Protein AF-A0A8E2JSF1-F1 (afdb_monomer)

Secondary structure (DSSP, 8-state):
---------------GGGGGG-------PPPPPPPP-PPPP--PPPTTS--SSTTPPPP----TT--TTTT---SSHHHHHHHHHHHHHHHHHHHHHHHHHHHTTTT-TTTT---BTTB-

Solvent-accessible surface area (backbone atoms only — not comparable to full-atom values): 8461 Å² total; per-residue (Å²): 141,83,86,82,83,84,81,84,87,75,87,72,88,72,61,80,84,57,62,85,66,68,78,78,76,75,75,81,74,75,79,76,77,79,78,80,87,68,78,78,77,87,61,76,58,58,93,87,54,78,68,92,54,88,87,58,75,78,65,75,80,83,72,84,85,59,63,61,75,84,64,60,86,58,93,48,71,66,59,45,51,50,52,51,53,55,53,50,50,53,51,50,54,53,49,51,50,51,50,35,58,75,69,52,22,91,81,53,72,58,85,83,60,73,74,62,95,87,48,129

Foldseek 3Di:
DDDDDDDDPDPDPDDPVCVVVPDDDDPDPDPDPDPPDDPDPPDDAPPPQDPPDPPDDGDDDDDPVDDCVVVPPDPDPVRVVVVVVVVVVVVVLVVVLVVCCVPVCVVPVPPSDDDDPNHD

Organism: NCBI:txid574774

Mean predicted aligned error: 18.76 Å

Sequence (120 aa):
MSVTTTQNAATYSTLPTLADYELHHSETPNPAPAPNSQPAPTVRNPPEWLTDYRRVPNYRPINRDLDQSQRRVYNNFGERAFINVMFAGLWLDVSLAKLWRATGGRFNDKIFRYKVGGEW

Structure (mmCIF, N/CA/C/O backbone):
data_AF-A0A8E2JSF1-F1
#
_entry.id   AF-A0A8E2JSF1-F1
#
loop_
_atom_site.group_PDB
_atom_site.id
_atom_site.type_symbol
_atom_site.label_atom_id
_atom_site.label_alt_id
_atom_site.label_comp_id
_atom_site.label_asym_id
_atom_site.label_entity_id
_atom_site.label_seq_id
_atom_site.pdbx_PDB_ins_code
_atom_site.Cartn_x
_atom_site.Cartn_y
_atom_site.Cartn_z
_atom_site.occupancy
_atom_site.B_iso_or_equiv
_atom_site.auth_seq_id
_atom_site.auth_comp_id
_atom_site.auth_asym_id
_atom_site.auth_atom_id
_atom_site.pdbx_PDB_model_num
ATOM 1 N N . MET A 1 1 ? -45.947 -19.905 -63.734 1.00 42.38 1 MET A N 1
ATOM 2 C CA . MET A 1 1 ? -44.692 -19.168 -63.476 1.00 42.38 1 MET A CA 1
ATOM 3 C C . MET A 1 1 ? -45.024 -17.687 -63.549 1.00 42.38 1 MET A C 1
ATOM 5 O O . MET A 1 1 ? -45.247 -17.193 -64.644 1.00 42.38 1 MET A O 1
ATOM 9 N N . SER A 1 2 ? -45.157 -17.004 -62.415 1.00 43.28 2 SER A N 1
ATOM 10 C CA . SER A 1 2 ? -45.412 -15.559 -62.377 1.00 43.28 2 SER A CA 1
ATOM 11 C C . SER A 1 2 ? -44.719 -14.977 -61.151 1.00 43.28 2 SER A C 1
ATOM 13 O O . SER A 1 2 ? -44.996 -15.386 -60.026 1.00 43.28 2 SER A O 1
ATOM 15 N N . VAL A 1 3 ? -43.776 -14.074 -61.398 1.00 52.75 3 VAL A N 1
ATOM 16 C CA . VAL A 1 3 ? -43.044 -13.313 -60.386 1.00 52.75 3 VAL A CA 1
ATOM 17 C C . VAL A 1 3 ? -43.924 -12.140 -59.970 1.00 52.75 3 VAL A C 1
ATOM 19 O O . VAL A 1 3 ? -44.302 -11.331 -60.814 1.00 52.75 3 VAL A O 1
ATOM 22 N N . THR A 1 4 ? -44.254 -12.043 -58.684 1.00 58.00 4 THR A N 1
ATOM 23 C CA . THR A 1 4 ? -44.866 -10.838 -58.117 1.00 58.00 4 THR A CA 1
ATOM 24 C C . THR A 1 4 ? -43.759 -10.000 -57.496 1.00 58.00 4 THR A C 1
ATOM 26 O O . THR A 1 4 ? -43.259 -10.305 -56.417 1.00 58.00 4 THR A O 1
ATOM 29 N N . THR A 1 5 ? -43.358 -8.948 -58.204 1.00 58.56 5 THR A N 1
ATOM 30 C CA . THR A 1 5 ? -42.503 -7.892 -57.664 1.00 58.56 5 THR A CA 1
ATOM 31 C C . THR A 1 5 ? -43.379 -6.938 -56.860 1.00 58.56 5 THR A C 1
ATOM 33 O O . THR A 1 5 ? -44.146 -6.170 -57.436 1.00 58.56 5 THR A O 1
ATOM 36 N N . THR A 1 6 ? -43.272 -6.970 -55.533 1.00 60.38 6 THR A N 1
ATOM 37 C CA . THR A 1 6 ? -43.859 -5.932 -54.675 1.00 60.38 6 THR A CA 1
ATOM 38 C C . THR 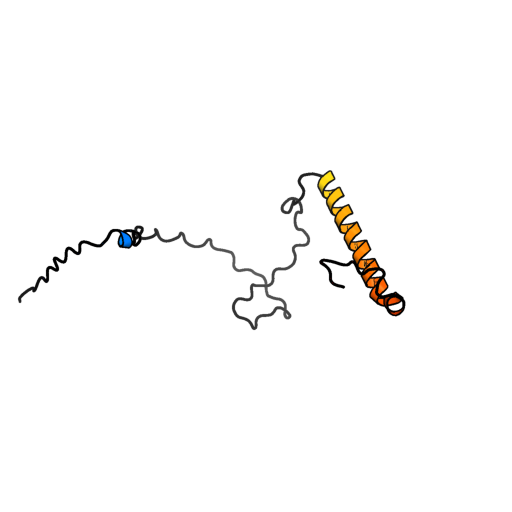A 1 6 ? -42.846 -4.804 -54.523 1.00 60.38 6 THR A C 1
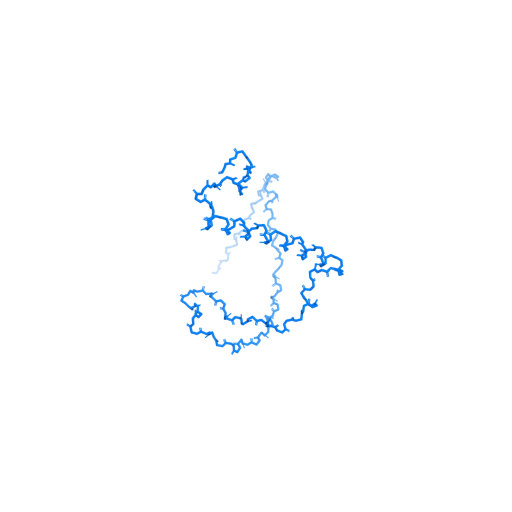ATOM 40 O O . THR A 1 6 ? -41.867 -4.927 -53.789 1.00 60.38 6 THR A O 1
ATOM 43 N N . GLN A 1 7 ? -43.064 -3.709 -55.247 1.00 44.94 7 GLN A N 1
ATOM 44 C CA . GLN A 1 7 ? -42.312 -2.467 -55.097 1.00 44.94 7 GLN A CA 1
ATOM 45 C C . GLN A 1 7 ? -43.022 -1.605 -54.041 1.00 44.94 7 GLN A C 1
ATOM 47 O O . GLN A 1 7 ? -44.092 -1.063 -54.302 1.00 44.94 7 GLN A O 1
ATOM 52 N N . ASN A 1 8 ? -42.454 -1.490 -52.839 1.00 49.31 8 ASN A N 1
ATOM 53 C CA . ASN A 1 8 ? -42.946 -0.558 -51.822 1.00 49.31 8 ASN A CA 1
ATOM 54 C C . ASN A 1 8 ? -42.281 0.807 -52.029 1.00 49.31 8 ASN A C 1
ATOM 56 O O . ASN A 1 8 ? -41.177 1.044 -51.545 1.00 49.31 8 ASN A O 1
ATOM 60 N N . ALA A 1 9 ? -42.954 1.709 -52.742 1.00 53.38 9 ALA A N 1
ATOM 61 C CA . ALA A 1 9 ? -42.626 3.130 -52.708 1.00 53.38 9 ALA A CA 1
ATOM 62 C C . ALA A 1 9 ? -43.380 3.769 -51.537 1.00 53.38 9 ALA A C 1
ATOM 64 O O . ALA A 1 9 ? -44.505 4.237 -51.687 1.00 53.38 9 ALA A O 1
ATOM 65 N N . ALA A 1 10 ? -42.760 3.756 -50.359 1.00 49.91 10 ALA A N 1
ATOM 66 C CA . ALA A 1 10 ? -43.222 4.542 -49.227 1.00 49.91 10 ALA A CA 1
ATOM 67 C C . ALA A 1 10 ? -42.154 5.589 -48.896 1.00 49.91 10 ALA A C 1
ATOM 69 O O . ALA A 1 10 ? -41.290 5.395 -48.044 1.00 49.91 10 ALA A O 1
ATOM 70 N N . THR A 1 11 ? -42.178 6.698 -49.634 1.00 52.75 11 THR A N 1
ATOM 71 C CA . THR A 1 11 ? -41.464 7.924 -49.274 1.00 52.75 11 THR A CA 1
ATOM 72 C C . THR A 1 11 ? -42.158 8.537 -48.062 1.00 52.75 11 THR A C 1
ATOM 74 O O . THR A 1 11 ? -43.076 9.346 -48.181 1.00 52.75 11 THR A O 1
ATOM 77 N N . TYR A 1 12 ? -41.736 8.127 -46.870 1.00 50.81 12 TYR A N 1
ATOM 78 C CA . TYR A 1 12 ? -42.101 8.813 -45.639 1.00 50.81 12 TYR A CA 1
ATOM 79 C C . TYR A 1 12 ? -41.205 10.044 -45.495 1.00 50.81 12 TYR A C 1
ATOM 81 O O . TYR A 1 12 ? -39.996 9.922 -45.322 1.00 50.81 12 TYR A O 1
ATOM 89 N N . SER A 1 13 ? -41.792 11.240 -45.576 1.00 55.56 13 SER A N 1
ATOM 90 C CA . SER A 1 13 ? -41.131 12.462 -45.113 1.00 55.56 13 SER A CA 1
ATOM 91 C C . SER A 1 13 ? -41.048 12.381 -43.590 1.00 55.56 13 SER A C 1
ATOM 93 O O . SER A 1 13 ? -42.004 12.678 -42.874 1.00 55.56 13 SER A O 1
ATOM 95 N N . THR A 1 14 ? -39.932 11.855 -43.096 1.00 51.38 14 THR A N 1
ATOM 96 C CA . THR A 1 14 ? -39.645 11.762 -41.669 1.00 51.38 14 THR A CA 1
ATOM 97 C C . THR A 1 14 ? -39.283 13.146 -41.145 1.00 51.38 14 THR A C 1
ATOM 99 O O . THR A 1 14 ? -38.390 13.810 -41.668 1.00 51.38 14 THR A O 1
ATOM 102 N N . LEU A 1 15 ? -39.999 13.576 -40.107 1.00 57.16 15 LEU A N 1
ATOM 103 C CA . LEU A 1 15 ? -39.711 14.778 -39.329 1.00 57.16 15 LEU A CA 1
ATOM 104 C C . LEU A 1 15 ? -38.229 14.800 -38.883 1.00 57.16 15 LEU A C 1
ATOM 106 O O . LEU A 1 15 ? -37.671 13.738 -38.588 1.00 57.16 15 LEU A O 1
ATOM 110 N N . PRO A 1 16 ? -37.598 15.985 -38.774 1.00 58.03 16 PRO A N 1
ATOM 111 C CA . PRO A 1 16 ? -36.154 16.137 -38.540 1.00 58.03 16 PRO A CA 1
ATOM 112 C C . PRO A 1 16 ? -35.642 15.521 -37.228 1.00 58.03 16 PRO A C 1
ATOM 114 O O . PRO A 1 16 ? -34.444 15.350 -37.062 1.00 58.03 16 PRO A O 1
ATOM 117 N N . THR A 1 17 ? -36.527 15.145 -36.305 1.00 56.06 17 THR A N 1
ATOM 118 C CA . THR A 1 17 ? -36.174 14.551 -35.008 1.00 56.06 17 THR A CA 1
ATOM 119 C C . THR A 1 17 ? -35.775 13.074 -35.076 1.00 56.06 17 THR A C 1
ATOM 121 O O . THR A 1 17 ? -35.267 12.549 -34.093 1.00 56.06 17 THR A O 1
ATOM 124 N N . LEU A 1 18 ? -36.028 12.379 -36.193 1.00 57.06 18 LEU A N 1
ATOM 125 C CA . LEU A 1 18 ? -35.584 10.989 -36.390 1.00 57.06 18 LEU A CA 1
ATOM 126 C C . LEU A 1 18 ? -34.280 10.876 -37.193 1.00 57.06 18 LEU A C 1
ATOM 128 O O . LEU A 1 18 ? -33.731 9.779 -37.269 1.00 57.06 18 LEU A O 1
ATOM 132 N N . ALA A 1 19 ? -33.769 11.981 -37.750 1.00 59.91 19 ALA A N 1
ATOM 133 C CA . ALA A 1 19 ? -32.481 11.995 -38.447 1.00 59.91 19 ALA A CA 1
ATOM 134 C C . ALA A 1 19 ? -31.323 11.594 -37.512 1.00 59.91 19 ALA A C 1
ATOM 136 O O . ALA A 1 19 ? -30.385 10.931 -37.937 1.00 59.91 19 ALA A O 1
ATOM 137 N N . ASP A 1 20 ? -31.447 11.886 -36.215 1.00 60.62 20 ASP A N 1
ATOM 138 C CA . ASP A 1 20 ? -30.458 11.507 -35.198 1.00 60.62 20 ASP A CA 1
ATOM 139 C C . ASP A 1 20 ? -30.377 9.986 -34.944 1.00 60.62 20 ASP A C 1
ATOM 141 O O . ASP A 1 20 ? -29.456 9.520 -34.275 1.00 60.62 20 ASP A O 1
ATOM 145 N N . TYR A 1 21 ? -31.321 9.197 -35.475 1.00 58.56 21 TYR A N 1
ATOM 146 C CA . TYR A 1 21 ? -31.336 7.730 -35.381 1.00 58.56 21 TYR A CA 1
ATOM 147 C C . TYR A 1 21 ? -30.949 7.036 -36.693 1.00 58.56 21 TYR A C 1
ATOM 149 O O . TYR A 1 21 ? -31.208 5.839 -36.858 1.00 58.56 21 TYR A O 1
ATOM 157 N N . GLU A 1 22 ? -30.326 7.751 -37.632 1.00 64.56 22 GLU A N 1
ATOM 158 C CA . GLU A 1 22 ? -29.768 7.135 -38.834 1.00 64.56 22 GLU A CA 1
ATOM 159 C C . GLU A 1 22 ? -28.593 6.211 -38.453 1.00 64.56 22 GLU A C 1
ATOM 161 O O . GLU A 1 22 ? -27.455 6.618 -38.223 1.00 64.56 22 GLU A O 1
ATOM 166 N N . LEU A 1 23 ? -28.902 4.920 -38.308 1.00 64.62 23 LEU A N 1
ATOM 167 C CA . LEU A 1 23 ? -27.950 3.863 -37.978 1.00 64.62 23 LEU A CA 1
ATOM 168 C C . LEU A 1 23 ? -27.060 3.558 -39.188 1.00 64.62 23 LEU A C 1
ATOM 170 O O . LEU A 1 23 ? -27.358 2.678 -40.001 1.00 64.62 23 LEU A O 1
ATOM 174 N N . HIS A 1 24 ? -25.924 4.245 -39.274 1.00 64.25 24 HIS A N 1
ATOM 175 C CA . HIS A 1 24 ? -24.847 3.875 -40.187 1.00 64.25 24 HIS A CA 1
ATOM 176 C C . HIS A 1 24 ? -24.238 2.540 -39.735 1.00 64.25 24 HIS A C 1
ATOM 178 O O . HIS A 1 24 ? -23.508 2.472 -38.745 1.00 64.25 24 HIS A O 1
ATOM 184 N N . HIS A 1 25 ? -24.542 1.456 -40.450 1.00 65.00 25 HIS A N 1
ATOM 185 C CA . HIS A 1 25 ? -23.824 0.197 -40.274 1.00 65.00 25 HIS A CA 1
ATOM 186 C C . HIS A 1 25 ? -22.394 0.393 -40.784 1.00 65.00 25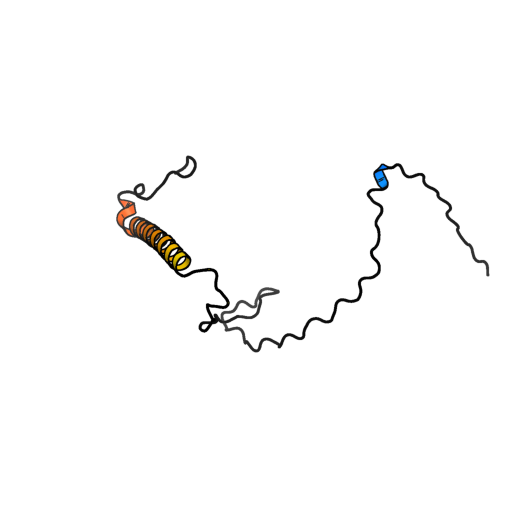 HIS A C 1
ATOM 188 O O . HIS A 1 25 ? -22.191 0.644 -41.971 1.00 65.00 25 HIS A O 1
ATOM 194 N N . SER A 1 26 ? -21.400 0.290 -39.899 1.00 70.00 26 SER A N 1
ATOM 195 C CA . SER A 1 26 ? -20.010 0.174 -40.335 1.00 70.00 26 SER A CA 1
ATOM 196 C C . SER A 1 26 ? -19.866 -1.103 -41.159 1.00 70.00 26 SER A C 1
ATOM 198 O O . SER A 1 26 ? -20.425 -2.138 -40.784 1.00 70.00 26 SER A O 1
ATOM 200 N N . GLU A 1 27 ? -19.123 -1.035 -42.263 1.00 68.38 27 GLU A N 1
ATOM 201 C CA . GLU A 1 27 ? -18.802 -2.208 -43.074 1.00 68.38 27 GLU A CA 1
ATOM 202 C C . GLU A 1 27 ? -18.280 -3.358 -42.203 1.00 68.38 27 GLU A C 1
ATOM 204 O O . GLU A 1 27 ? -17.673 -3.144 -41.148 1.00 68.38 27 GLU A O 1
ATOM 209 N N . THR A 1 28 ? -18.570 -4.584 -42.647 1.00 67.12 28 THR A N 1
ATOM 210 C CA . THR A 1 28 ? -18.229 -5.845 -41.979 1.00 67.12 28 THR A CA 1
ATOM 211 C C . THR A 1 28 ? -16.858 -5.770 -41.307 1.00 67.12 28 THR A C 1
ATOM 213 O O . THR A 1 28 ? -15.869 -5.542 -42.010 1.00 67.12 28 THR A O 1
ATOM 216 N N . PRO A 1 29 ? -16.766 -5.977 -39.977 1.00 65.06 29 PRO A N 1
ATOM 217 C CA . PRO A 1 29 ? -15.488 -5.951 -39.290 1.00 65.06 29 PRO A CA 1
ATOM 218 C C . PRO A 1 29 ? -14.570 -6.983 -39.934 1.00 65.06 29 PRO A C 1
ATOM 220 O O . PRO A 1 29 ? -14.933 -8.157 -40.034 1.00 65.06 29 PRO A O 1
ATOM 223 N N . ASN A 1 30 ? -13.387 -6.550 -40.371 1.00 71.44 30 ASN A N 1
ATOM 224 C CA . ASN A 1 30 ? -12.325 -7.475 -40.741 1.00 71.44 30 ASN A CA 1
ATOM 225 C C . ASN A 1 30 ? -12.166 -8.474 -39.576 1.00 71.44 30 ASN A C 1
ATOM 227 O O . ASN A 1 30 ? -12.083 -8.015 -38.428 1.00 71.44 30 ASN A O 1
ATOM 231 N N . PRO A 1 31 ? -12.201 -9.801 -39.808 1.00 75.12 31 PRO A N 1
ATOM 232 C CA . PRO A 1 31 ? -12.086 -10.776 -38.734 1.00 75.12 31 PRO A CA 1
ATOM 233 C C . PRO A 1 31 ? -10.879 -10.446 -37.861 1.00 75.12 31 PRO A C 1
ATOM 235 O O . PRO A 1 31 ? -9.772 -10.232 -38.360 1.00 75.12 31 PRO A O 1
ATOM 238 N N . ALA A 1 32 ? -11.119 -10.356 -36.551 1.00 76.56 32 ALA A N 1
ATOM 239 C CA . ALA A 1 32 ? -10.065 -10.069 -35.596 1.00 76.56 32 ALA A CA 1
ATOM 240 C C . ALA A 1 32 ? -8.922 -11.084 -35.785 1.00 76.56 32 ALA A C 1
ATOM 242 O O . ALA A 1 32 ? -9.196 -12.273 -35.990 1.00 76.56 32 ALA A O 1
ATOM 243 N N . PRO A 1 33 ? -7.652 -10.642 -35.734 1.00 80.88 33 PRO A N 1
ATOM 244 C CA . PRO A 1 33 ? -6.524 -11.553 -35.833 1.00 80.88 33 PRO A CA 1
ATOM 245 C C . PRO A 1 33 ? -6.639 -12.640 -34.763 1.00 80.88 33 PRO A C 1
ATOM 247 O O . PRO A 1 33 ? -7.137 -12.397 -33.659 1.00 80.88 33 PRO A O 1
ATOM 250 N N . ALA A 1 34 ? -6.192 -13.850 -35.106 1.00 81.31 34 ALA A N 1
ATOM 251 C CA . ALA A 1 34 ? -6.222 -14.975 -34.184 1.00 81.31 34 ALA A CA 1
ATOM 252 C C . ALA A 1 34 ? -5.532 -14.587 -32.860 1.00 81.31 34 ALA A C 1
ATOM 254 O O . ALA A 1 34 ? -4.477 -13.943 -32.894 1.00 81.31 34 ALA A O 1
ATOM 255 N N . PRO A 1 35 ? -6.100 -14.955 -31.696 1.00 79.44 35 PRO A N 1
ATOM 256 C CA . PRO A 1 35 ? -5.461 -14.701 -30.414 1.00 79.44 35 PRO A CA 1
ATOM 257 C C . PRO A 1 35 ? -4.044 -15.273 -30.411 1.00 79.44 35 PRO A C 1
ATOM 259 O O . PRO A 1 35 ? -3.832 -16.402 -30.852 1.00 79.44 35 PRO A O 1
ATOM 262 N N . ASN A 1 36 ? -3.080 -14.513 -29.887 1.00 80.94 36 ASN A N 1
ATOM 263 C CA . ASN A 1 36 ? -1.722 -15.018 -29.707 1.00 80.94 36 ASN A CA 1
ATOM 264 C C . ASN A 1 36 ? -1.759 -16.321 -28.903 1.00 80.94 36 ASN A C 1
ATOM 266 O O . ASN A 1 36 ? -2.322 -16.344 -27.804 1.00 80.94 36 ASN A O 1
ATOM 270 N N . SER A 1 37 ? -1.121 -17.370 -29.425 1.00 72.06 37 SER A N 1
ATOM 271 C CA . SER A 1 37 ? -0.940 -18.642 -28.729 1.00 72.06 37 SER A CA 1
ATOM 272 C C . SER A 1 37 ? -0.209 -18.400 -27.410 1.00 72.06 37 SER A C 1
ATOM 274 O O . SER A 1 37 ? 1.005 -18.204 -27.387 1.00 72.06 37 SER A O 1
ATOM 276 N N . GLN A 1 38 ? -0.952 -18.374 -26.305 1.00 70.56 38 GLN A N 1
ATOM 277 C CA . GLN A 1 38 ? -0.362 -18.341 -24.974 1.00 70.56 38 GLN A CA 1
ATOM 278 C C . GLN A 1 38 ? 0.015 -19.773 -24.589 1.00 70.56 38 GLN A C 1
ATOM 280 O O . GLN A 1 38 ? -0.817 -20.672 -24.747 1.00 70.56 38 GLN A O 1
ATOM 285 N N . PRO A 1 39 ? 1.240 -20.019 -24.096 1.00 66.56 39 PRO A N 1
ATOM 286 C CA . PRO A 1 39 ? 1.590 -21.329 -23.571 1.00 66.56 39 PRO A CA 1
ATOM 287 C C . PRO A 1 39 ? 0.589 -21.709 -22.478 1.00 66.56 39 PRO A C 1
ATOM 289 O O . PRO A 1 39 ? 0.254 -20.889 -21.618 1.00 66.56 39 PRO A O 1
ATOM 292 N N . ALA A 1 40 ? 0.09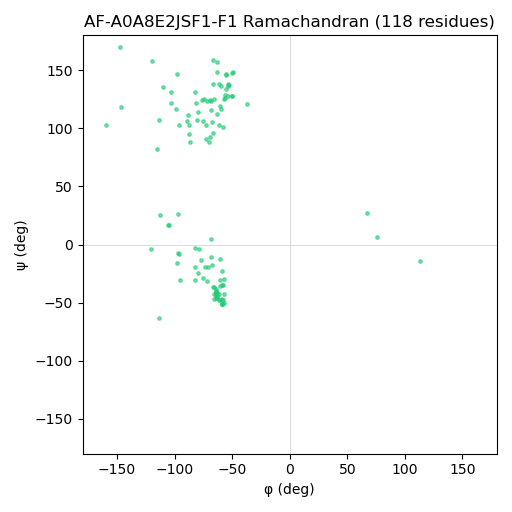3 -22.947 -22.526 1.00 64.50 40 ALA A N 1
ATOM 293 C CA . ALA A 1 40 ? -0.755 -23.465 -21.465 1.00 64.50 40 ALA A CA 1
ATOM 294 C C . ALA A 1 40 ? 0.017 -23.334 -20.141 1.00 64.50 40 ALA A C 1
ATOM 296 O O . ALA A 1 40 ? 1.163 -23.787 -20.068 1.00 64.50 40 ALA A O 1
ATOM 297 N N . PRO A 1 41 ? -0.551 -22.685 -19.111 1.00 60.19 41 PRO A N 1
ATOM 298 C CA . PRO A 1 41 ? 0.144 -22.517 -17.848 1.00 60.19 41 PRO A CA 1
ATOM 299 C C . PRO A 1 41 ? 0.462 -23.898 -17.269 1.00 60.19 41 PRO A C 1
ATOM 301 O O . PRO A 1 41 ? -0.439 -24.652 -16.915 1.00 60.19 41 PRO A O 1
ATOM 304 N N . THR A 1 42 ? 1.749 -24.213 -17.132 1.00 62.66 42 THR A N 1
ATOM 305 C CA . THR A 1 42 ? 2.264 -25.472 -16.559 1.00 62.66 42 THR A CA 1
ATOM 306 C C . THR A 1 42 ? 1.997 -25.598 -15.051 1.00 62.66 42 THR A C 1
ATOM 308 O O . THR A 1 42 ? 2.488 -26.513 -14.395 1.00 62.66 42 THR A O 1
ATOM 311 N N . VAL A 1 43 ? 1.268 -24.648 -14.461 1.00 65.31 43 VAL A N 1
ATOM 312 C CA . VAL A 1 43 ? 1.100 -24.532 -13.014 1.00 65.31 43 VAL A CA 1
ATOM 313 C C . VAL A 1 43 ? -0.092 -25.371 -12.577 1.00 65.31 43 VAL A C 1
ATOM 315 O O . VAL A 1 43 ? -1.243 -25.051 -12.869 1.00 65.31 43 VAL A O 1
ATOM 318 N N . ARG A 1 44 ? 0.196 -26.447 -11.844 1.00 74.38 44 ARG A N 1
ATOM 319 C CA . ARG A 1 44 ? -0.813 -27.185 -11.087 1.00 74.38 44 ARG A CA 1
ATOM 320 C C . ARG A 1 44 ? -1.232 -26.334 -9.893 1.00 74.38 44 ARG A C 1
ATOM 322 O O . ARG A 1 44 ? -0.387 -25.945 -9.089 1.00 74.38 44 ARG A O 1
ATOM 329 N N . ASN A 1 45 ? -2.528 -26.059 -9.786 1.00 83.19 45 ASN A N 1
ATOM 330 C CA . ASN A 1 45 ? -3.080 -25.359 -8.632 1.00 83.19 45 ASN A CA 1
ATOM 331 C C . ASN A 1 45 ? -2.784 -26.162 -7.350 1.00 83.19 45 ASN A C 1
ATOM 333 O O . ASN A 1 45 ? -2.909 -27.394 -7.372 1.00 83.19 45 ASN A O 1
ATOM 337 N N . PRO A 1 46 ? -2.368 -25.503 -6.256 1.00 84.94 46 PRO A N 1
ATOM 338 C CA . PRO A 1 46 ? -2.150 -26.184 -4.993 1.00 84.94 46 PRO A CA 1
ATOM 339 C C . PRO A 1 46 ? -3.489 -26.694 -4.420 1.00 84.94 46 PRO A C 1
ATOM 341 O O . PRO A 1 46 ? -4.546 -26.205 -4.830 1.00 84.94 46 PRO A O 1
ATOM 344 N N . PRO A 1 47 ? -3.478 -27.693 -3.515 1.00 85.19 47 PRO A N 1
ATOM 345 C CA . PRO A 1 47 ? -4.698 -28.347 -3.026 1.00 85.19 47 PRO A CA 1
ATOM 346 C C . PRO A 1 47 ? -5.719 -27.397 -2.387 1.00 85.19 47 PRO A C 1
ATOM 348 O O . PRO A 1 47 ? -6.916 -27.648 -2.454 1.00 85.19 47 PRO A O 1
ATOM 351 N N . GLU A 1 48 ? -5.251 -26.305 -1.785 1.00 88.00 48 GLU A N 1
ATOM 352 C CA . GLU A 1 48 ? -6.072 -25.273 -1.149 1.00 88.00 48 GLU A CA 1
ATOM 353 C C . GLU A 1 48 ? -6.650 -24.232 -2.125 1.00 88.00 48 GLU A C 1
ATOM 355 O O . GLU A 1 48 ? -7.383 -23.333 -1.708 1.00 88.00 48 GLU A O 1
ATOM 360 N N . TRP A 1 49 ? -6.322 -24.308 -3.419 1.00 88.81 49 TRP A N 1
ATOM 361 C CA . TRP A 1 49 ? -6.822 -23.354 -4.406 1.00 88.81 49 TRP A CA 1
ATOM 362 C C . TRP A 1 49 ? -8.279 -23.643 -4.762 1.00 88.81 49 TRP A C 1
ATOM 364 O O . TRP A 1 49 ? -8.627 -24.732 -5.220 1.00 88.81 49 TRP A O 1
ATOM 374 N N . LEU A 1 50 ? -9.128 -22.632 -4.599 1.00 85.69 50 LEU A N 1
ATOM 375 C CA . LEU A 1 50 ? -10.555 -22.728 -4.884 1.00 85.69 50 LEU A CA 1
ATOM 376 C C . LEU A 1 50 ? -10.778 -23.065 -6.365 1.00 85.69 50 LEU A C 1
ATOM 378 O O . LEU A 1 50 ? -10.397 -22.302 -7.248 1.00 85.69 50 LEU A O 1
ATOM 382 N N . THR A 1 51 ? -11.417 -24.199 -6.642 1.00 81.56 51 THR A N 1
ATOM 383 C CA . THR A 1 51 ? -11.777 -24.625 -8.010 1.00 81.56 51 THR A CA 1
ATOM 384 C C . THR A 1 51 ? -13.282 -24.819 -8.197 1.00 81.56 51 THR A C 1
ATOM 386 O O . THR A 1 51 ? -13.740 -25.021 -9.318 1.00 81.56 51 THR A O 1
ATOM 389 N N . ASP A 1 52 ? -14.061 -24.662 -7.122 1.00 86.12 52 ASP A N 1
ATOM 390 C CA . ASP A 1 52 ? -15.507 -24.915 -7.097 1.00 86.12 52 ASP A CA 1
ATOM 391 C C . ASP A 1 52 ? -16.323 -23.877 -7.883 1.00 86.12 52 ASP A C 1
ATOM 393 O O . ASP A 1 52 ? -17.468 -24.120 -8.267 1.00 86.12 52 ASP A O 1
ATOM 397 N N . TYR A 1 53 ? -15.740 -22.704 -8.142 1.00 85.62 53 TYR A N 1
ATOM 398 C CA . TYR A 1 53 ? -16.410 -21.614 -8.841 1.00 85.62 53 TYR A CA 1
ATOM 399 C C . TYR A 1 53 ? -16.042 -21.579 -10.324 1.00 85.62 53 TYR A C 1
ATOM 401 O O . TYR A 1 53 ? -14.915 -21.852 -10.743 1.00 85.62 53 TYR A O 1
ATOM 409 N N . ARG A 1 54 ? -17.004 -21.161 -11.153 1.00 83.25 54 ARG A N 1
ATOM 410 C CA . ARG A 1 54 ? -16.742 -20.915 -12.574 1.00 83.25 54 ARG A CA 1
ATOM 411 C C . ARG A 1 54 ? -15.791 -19.728 -12.723 1.00 83.25 54 ARG A C 1
ATOM 413 O O . ARG A 1 54 ? -15.991 -18.694 -12.095 1.00 83.25 54 ARG A O 1
ATOM 420 N N . ARG A 1 55 ? -14.828 -19.858 -13.642 1.00 82.75 55 ARG A N 1
ATOM 421 C CA . ARG A 1 55 ? -13.860 -18.810 -14.023 1.00 82.75 55 ARG A CA 1
ATOM 422 C C . ARG A 1 55 ? -12.857 -18.423 -12.929 1.00 82.75 55 ARG A C 1
ATOM 424 O O . ARG A 1 55 ? -12.349 -17.305 -12.963 1.00 82.75 55 ARG A O 1
ATOM 431 N N . VAL A 1 56 ? -12.532 -19.319 -11.995 1.00 82.44 56 VAL A N 1
ATOM 432 C CA . VAL A 1 56 ? -11.378 -19.080 -11.116 1.00 82.44 56 VAL A CA 1
ATOM 433 C C . VAL A 1 56 ? -10.092 -19.173 -11.948 1.00 82.44 56 VAL A C 1
ATOM 435 O O . VAL A 1 56 ? -9.882 -20.190 -12.613 1.00 82.44 56 VAL A O 1
ATOM 438 N N . PRO A 1 57 ? -9.239 -18.132 -11.962 1.00 83.56 57 PRO A N 1
ATOM 439 C CA . PRO A 1 57 ? -7.950 -18.195 -12.641 1.00 83.56 57 PRO A CA 1
ATOM 440 C C . PRO A 1 57 ? -7.036 -19.250 -12.014 1.00 83.56 57 PRO A C 1
ATOM 442 O O . PRO A 1 57 ? -7.164 -19.578 -10.834 1.00 83.56 57 PRO A O 1
ATOM 445 N N . ASN A 1 58 ? -6.062 -19.739 -12.777 1.00 84.44 58 ASN A N 1
ATOM 446 C CA . ASN A 1 58 ? -5.035 -20.614 -12.217 1.00 84.44 58 ASN A CA 1
ATOM 447 C C . ASN A 1 58 ? -4.202 -19.880 -11.161 1.00 84.44 58 ASN A C 1
ATOM 449 O O . ASN A 1 58 ? -3.975 -18.669 -11.253 1.00 84.44 58 ASN A O 1
ATOM 453 N N . TYR A 1 59 ? -3.727 -20.636 -10.175 1.00 84.00 59 TYR A N 1
ATOM 454 C CA . TYR A 1 59 ? -2.842 -20.141 -9.138 1.00 84.00 59 TYR A CA 1
ATOM 455 C C . TYR A 1 59 ? -1.595 -19.527 -9.768 1.00 84.00 59 TYR A C 1
ATOM 457 O O . TYR A 1 59 ? -0.909 -20.147 -10.584 1.00 84.00 59 TYR A O 1
ATOM 465 N N . ARG A 1 60 ? -1.288 -18.297 -9.359 1.00 81.06 60 ARG A N 1
ATOM 466 C CA . ARG A 1 60 ? -0.064 -17.606 -9.744 1.00 81.06 60 ARG A CA 1
ATOM 467 C C . ARG A 1 60 ? 0.801 -17.427 -8.499 1.00 81.06 60 ARG A C 1
ATOM 469 O O . ARG A 1 60 ? 0.470 -16.576 -7.671 1.00 81.06 60 ARG A O 1
ATOM 476 N N . PRO A 1 61 ? 1.901 -18.189 -8.365 1.00 82.31 61 PRO A N 1
ATOM 477 C CA . PRO A 1 61 ? 2.844 -17.993 -7.277 1.00 82.31 61 PRO A CA 1
ATOM 478 C C . PRO A 1 61 ? 3.357 -16.553 -7.251 1.00 82.31 61 PRO A C 1
ATOM 480 O O . PRO A 1 61 ? 3.521 -15.910 -8.295 1.00 82.31 61 PRO A O 1
ATOM 483 N N . ILE A 1 62 ? 3.636 -16.047 -6.049 1.00 82.69 62 ILE A N 1
ATOM 484 C CA . ILE A 1 62 ? 4.251 -14.731 -5.905 1.00 82.69 62 ILE A CA 1
ATOM 485 C C . ILE A 1 62 ? 5.667 -14.782 -6.489 1.00 82.69 62 ILE A C 1
ATOM 487 O O . ILE A 1 62 ? 6.475 -15.627 -6.103 1.00 82.69 62 ILE A O 1
ATOM 491 N N . ASN A 1 63 ? 5.974 -13.892 -7.434 1.00 84.25 63 ASN A N 1
ATOM 492 C CA . ASN A 1 63 ? 7.337 -13.773 -7.936 1.00 84.25 63 ASN A CA 1
ATOM 493 C C . ASN A 1 63 ? 8.181 -13.040 -6.882 1.00 84.25 63 ASN A C 1
ATOM 495 O O . ASN A 1 63 ? 8.000 -11.837 -6.684 1.00 84.25 63 ASN A O 1
ATOM 499 N N . ARG A 1 64 ? 9.052 -13.778 -6.184 1.00 85.50 64 ARG A N 1
ATOM 500 C CA . ARG A 1 64 ? 9.955 -13.228 -5.158 1.00 85.50 64 ARG A CA 1
ATOM 501 C C . ARG A 1 64 ? 11.191 -12.565 -5.761 1.00 85.50 64 ARG A C 1
ATOM 503 O O . ARG A 1 64 ? 11.715 -11.633 -5.163 1.00 85.50 64 ARG A O 1
ATOM 510 N N . ASP A 1 65 ? 11.569 -12.979 -6.965 1.00 86.69 65 ASP A N 1
ATOM 511 C CA . ASP A 1 65 ? 12.722 -12.476 -7.716 1.00 86.69 65 ASP A CA 1
ATOM 512 C C . ASP A 1 65 ? 12.298 -11.400 -8.722 1.00 86.69 65 ASP A C 1
ATOM 514 O O . ASP A 1 65 ? 12.900 -11.218 -9.782 1.00 86.69 65 ASP A O 1
ATOM 518 N N . LEU A 1 66 ? 11.195 -10.705 -8.429 1.00 80.88 66 LEU A N 1
ATOM 519 C CA . LEU A 1 66 ? 10.664 -9.705 -9.331 1.00 80.88 66 LEU A CA 1
ATOM 520 C C . LEU A 1 66 ? 11.607 -8.503 -9.387 1.00 80.88 66 LEU A C 1
ATOM 522 O O . LEU A 1 66 ? 11.876 -7.860 -8.369 1.00 80.88 66 LEU A O 1
ATOM 526 N N . ASP A 1 67 ? 12.041 -8.163 -10.598 1.00 82.88 67 ASP A N 1
ATOM 527 C CA . ASP A 1 67 ? 12.824 -6.961 -10.828 1.00 82.88 67 ASP A CA 1
ATOM 528 C C . ASP A 1 67 ? 11.996 -5.714 -10.480 1.00 82.88 67 ASP A C 1
ATOM 530 O O . ASP A 1 67 ? 11.015 -5.358 -11.140 1.00 82.88 67 ASP A O 1
ATOM 534 N N . GLN A 1 68 ? 12.414 -5.036 -9.415 1.00 75.25 68 GLN A N 1
ATOM 535 C CA . GLN A 1 68 ? 11.776 -3.821 -8.922 1.00 75.25 68 GLN A CA 1
ATOM 536 C C . GLN A 1 68 ? 11.935 -2.648 -9.898 1.00 75.25 68 GLN A C 1
ATOM 538 O O . GLN A 1 68 ? 11.177 -1.682 -9.809 1.00 75.25 68 GLN A O 1
ATOM 543 N N . SER A 1 69 ? 12.883 -2.721 -10.842 1.00 72.81 69 SER A N 1
ATOM 544 C CA . SER A 1 69 ? 13.032 -1.729 -11.912 1.00 72.81 69 SER A CA 1
ATOM 545 C C . SER A 1 69 ? 11.828 -1.737 -12.863 1.00 72.81 69 SER A C 1
ATOM 547 O O . SER A 1 69 ? 11.357 -0.674 -13.255 1.00 72.81 69 SER A O 1
ATOM 549 N N . GLN A 1 70 ? 11.253 -2.914 -13.135 1.00 74.81 70 GLN A N 1
ATOM 550 C CA . GLN A 1 70 ? 10.063 -3.087 -13.981 1.00 74.81 70 GLN A CA 1
ATOM 551 C C . GLN A 1 70 ? 8.776 -2.630 -13.282 1.00 74.81 70 GLN A C 1
ATOM 553 O O . GLN A 1 70 ? 7.760 -2.368 -13.921 1.00 74.81 70 GLN A O 1
ATOM 558 N N . ARG A 1 71 ? 8.815 -2.535 -11.949 1.00 70.50 71 ARG A N 1
ATOM 559 C CA . ARG A 1 71 ? 7.743 -2.014 -11.091 1.00 70.50 71 ARG A CA 1
ATOM 560 C C . ARG A 1 71 ? 8.042 -0.613 -10.561 1.00 70.50 71 ARG A C 1
ATOM 562 O O . ARG A 1 71 ? 7.433 -0.216 -9.569 1.00 70.50 71 ARG A O 1
ATOM 569 N N . ARG A 1 72 ? 8.992 0.135 -11.135 1.00 60.34 72 ARG A N 1
ATOM 570 C CA . ARG A 1 72 ? 9.364 1.450 -10.591 1.00 60.34 72 ARG A CA 1
ATOM 571 C C . ARG A 1 72 ? 8.164 2.404 -10.613 1.00 60.34 72 ARG A C 1
ATOM 573 O O . ARG A 1 72 ? 7.814 2.955 -11.644 1.00 60.34 72 ARG A O 1
ATOM 580 N N . VAL A 1 73 ? 7.571 2.598 -9.435 1.00 69.75 73 VAL A N 1
ATOM 581 C CA . VAL A 1 73 ? 6.584 3.648 -9.132 1.00 69.75 73 VAL A CA 1
ATOM 582 C C . VAL A 1 73 ? 7.286 4.977 -8.811 1.00 69.75 73 VAL A C 1
ATOM 584 O O . VAL A 1 73 ? 6.673 6.029 -8.906 1.00 69.75 73 VAL A O 1
ATOM 587 N N . TYR A 1 74 ? 8.579 4.942 -8.459 1.00 75.19 74 TYR A N 1
ATOM 588 C CA . TYR A 1 74 ? 9.343 6.109 -8.010 1.00 75.19 74 TYR A CA 1
ATOM 589 C C . TYR A 1 74 ? 10.269 6.636 -9.107 1.00 75.19 74 TYR A C 1
ATOM 591 O O . TYR A 1 74 ? 11.057 5.872 -9.680 1.00 75.19 74 TYR A O 1
ATOM 599 N N . ASN A 1 75 ? 10.236 7.947 -9.338 1.00 81.00 75 ASN A N 1
ATOM 600 C CA . ASN A 1 75 ? 11.056 8.601 -10.356 1.00 81.00 75 ASN A CA 1
ATOM 601 C C . ASN A 1 75 ? 12.479 8.882 -9.856 1.00 81.00 75 ASN A C 1
ATOM 603 O O . ASN A 1 75 ? 13.431 8.856 -10.637 1.00 81.00 75 ASN A O 1
ATOM 607 N N . ASN A 1 76 ? 12.659 9.111 -8.550 1.00 86.50 76 ASN A N 1
ATOM 608 C CA . ASN A 1 76 ? 13.966 9.393 -7.953 1.00 86.50 76 ASN A CA 1
ATOM 609 C C . ASN A 1 76 ? 14.109 8.851 -6.513 1.00 86.50 76 ASN A C 1
ATOM 611 O O . ASN A 1 76 ? 13.152 8.385 -5.892 1.00 86.50 76 ASN A O 1
ATOM 615 N N . PHE A 1 77 ? 15.339 8.880 -5.983 1.00 85.06 77 PHE A N 1
ATOM 616 C CA . PHE A 1 77 ? 15.641 8.379 -4.636 1.00 85.06 77 PHE A CA 1
ATOM 617 C C . PHE A 1 77 ? 14.980 9.212 -3.526 1.00 85.06 77 PHE A C 1
ATOM 619 O O . PHE A 1 77 ? 14.522 8.644 -2.536 1.00 85.06 77 PHE A O 1
ATOM 626 N N . GLY A 1 78 ? 14.896 10.535 -3.700 1.00 89.81 78 GLY A N 1
ATOM 627 C CA . GLY A 1 78 ? 14.287 11.438 -2.720 1.00 89.81 78 GLY A CA 1
ATOM 628 C C . GLY A 1 78 ? 12.795 11.167 -2.528 1.00 89.81 78 GLY A 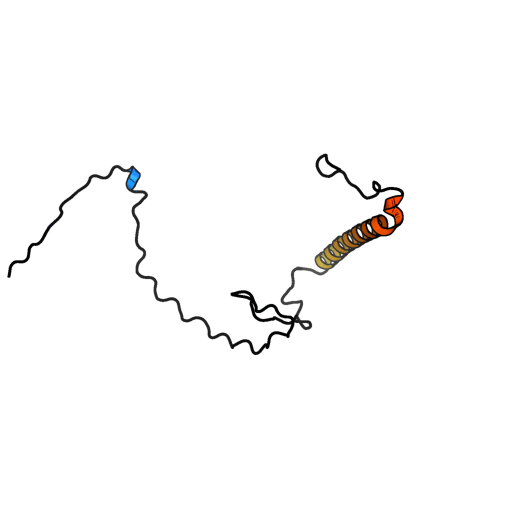C 1
ATOM 629 O O . GLY A 1 78 ? 12.336 11.019 -1.400 1.00 89.81 78 GLY A O 1
ATOM 630 N N . GLU A 1 79 ? 12.061 10.999 -3.625 1.00 88.25 79 GLU A N 1
ATOM 631 C CA . GLU A 1 79 ? 10.647 10.617 -3.646 1.00 88.25 79 GLU A CA 1
ATOM 632 C C . GLU A 1 79 ? 10.430 9.282 -2.927 1.00 88.25 79 GLU A C 1
ATOM 634 O O . GLU A 1 79 ? 9.576 9.172 -2.047 1.00 88.25 79 GLU A O 1
ATOM 639 N N . ARG A 1 80 ? 11.257 8.275 -3.238 1.00 87.69 80 ARG A N 1
ATOM 640 C CA . ARG A 1 80 ? 11.194 6.975 -2.566 1.00 87.69 80 ARG A CA 1
ATOM 641 C C . ARG A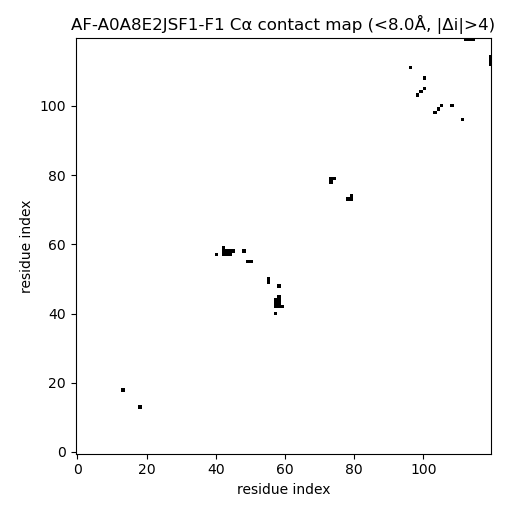 1 80 ? 11.403 7.117 -1.058 1.00 87.69 80 ARG A C 1
ATOM 643 O O . ARG A 1 80 ? 10.654 6.513 -0.293 1.00 87.69 80 ARG A O 1
ATOM 650 N N . ALA A 1 81 ? 12.414 7.866 -0.624 1.00 90.81 81 ALA A N 1
ATOM 651 C CA . ALA A 1 81 ? 12.693 8.063 0.796 1.00 90.81 81 ALA A CA 1
ATOM 652 C C . ALA A 1 81 ? 11.532 8.784 1.496 1.00 90.81 81 ALA A C 1
ATOM 654 O O . ALA A 1 81 ? 11.057 8.315 2.528 1.00 90.81 81 ALA A O 1
ATOM 655 N N . PHE A 1 82 ? 11.022 9.856 0.888 1.00 92.50 82 PHE A N 1
ATOM 656 C CA . PHE A 1 82 ? 9.887 10.620 1.396 1.00 92.50 82 PHE A CA 1
ATOM 657 C C . PHE A 1 82 ? 8.645 9.742 1.594 1.00 92.50 82 PHE A C 1
ATOM 659 O O . PHE A 1 82 ? 8.080 9.706 2.686 1.00 92.50 82 PHE A O 1
ATOM 666 N N . ILE A 1 83 ? 8.266 8.971 0.571 1.00 90.81 83 ILE A N 1
ATOM 667 C CA . ILE A 1 83 ? 7.091 8.093 0.622 1.00 90.81 83 ILE A CA 1
ATOM 668 C C . ILE A 1 83 ? 7.263 6.998 1.684 1.00 90.81 83 ILE A C 1
ATOM 670 O O . ILE A 1 83 ? 6.324 6.709 2.426 1.00 90.81 83 ILE A O 1
ATOM 674 N N . ASN A 1 84 ? 8.460 6.413 1.803 1.00 90.81 84 ASN A N 1
ATOM 675 C CA . ASN A 1 84 ? 8.732 5.413 2.839 1.00 90.81 84 ASN A CA 1
ATOM 676 C C . ASN A 1 84 ? 8.601 6.002 4.248 1.00 90.81 84 ASN A C 1
ATOM 678 O O . ASN A 1 84 ? 7.965 5.381 5.095 1.00 90.81 84 ASN A O 1
ATOM 682 N N . VAL A 1 85 ? 9.148 7.195 4.498 1.00 95.50 85 VAL A N 1
ATOM 683 C CA . VAL A 1 85 ? 9.029 7.865 5.805 1.00 95.50 85 VAL A CA 1
ATOM 684 C C . VAL A 1 85 ? 7.571 8.213 6.109 1.00 95.50 85 VAL A C 1
ATOM 686 O O . VAL A 1 85 ? 7.099 7.944 7.213 1.00 95.50 85 VAL A O 1
ATOM 689 N N . MET A 1 86 ? 6.833 8.733 5.125 1.00 94.00 86 MET A N 1
ATOM 690 C CA . MET A 1 86 ? 5.417 9.079 5.267 1.00 94.00 86 MET A CA 1
ATOM 691 C C . MET A 1 86 ? 4.570 7.861 5.665 1.00 94.00 86 MET A C 1
ATOM 693 O O . MET A 1 86 ? 3.832 7.910 6.650 1.00 94.00 86 MET A O 1
ATOM 697 N N . PHE A 1 87 ? 4.691 6.749 4.933 1.00 94.00 87 PHE A N 1
ATOM 698 C CA . PHE A 1 87 ? 3.922 5.540 5.238 1.00 94.00 87 PHE A CA 1
ATOM 699 C C . PHE A 1 87 ? 4.405 4.825 6.503 1.00 94.00 87 PHE A C 1
ATOM 701 O O . PHE A 1 87 ? 3.581 4.245 7.209 1.00 94.00 87 PHE A O 1
ATOM 708 N N . ALA A 1 88 ? 5.699 4.889 6.832 1.00 94.81 88 ALA A N 1
ATOM 709 C CA . ALA A 1 88 ? 6.215 4.358 8.092 1.00 94.81 88 ALA A CA 1
ATOM 710 C C . ALA A 1 88 ? 5.645 5.115 9.302 1.00 94.81 88 ALA A C 1
ATOM 712 O O . ALA A 1 88 ? 5.249 4.477 10.276 1.00 94.81 88 ALA A O 1
ATOM 713 N N . GLY A 1 89 ? 5.538 6.446 9.220 1.00 93.38 89 GLY A N 1
ATOM 714 C CA . GLY A 1 89 ? 4.891 7.264 10.250 1.00 93.38 89 GLY A CA 1
ATOM 715 C C . GLY A 1 89 ? 3.431 6.862 10.465 1.00 93.38 89 GLY A C 1
ATOM 716 O O . GLY A 1 89 ? 3.046 6.508 11.576 1.00 93.38 89 GLY A O 1
ATOM 717 N N . LEU A 1 90 ? 2.651 6.781 9.381 1.00 93.31 90 LEU A N 1
ATOM 718 C CA . LEU A 1 90 ? 1.257 6.322 9.441 1.00 93.31 90 LEU A CA 1
ATOM 719 C C . LEU A 1 90 ? 1.139 4.915 10.051 1.00 93.31 90 LEU A C 1
ATOM 721 O O . LEU A 1 90 ? 0.243 4.643 10.851 1.00 93.31 90 LEU A O 1
ATOM 725 N N . TRP A 1 91 ? 2.034 4.003 9.667 1.00 94.25 91 TRP A N 1
ATOM 726 C CA . TRP A 1 91 ? 2.039 2.643 10.195 1.00 94.25 91 TRP A CA 1
ATOM 727 C C . TRP A 1 91 ? 2.315 2.611 11.701 1.00 94.25 91 TRP A C 1
ATOM 729 O O . TRP A 1 91 ? 1.634 1.870 12.418 1.00 94.25 91 TRP A O 1
ATOM 739 N N . LEU A 1 92 ? 3.260 3.419 12.190 1.00 94.69 92 LEU A N 1
ATOM 740 C CA . LEU A 1 92 ? 3.546 3.553 13.620 1.00 94.69 92 LEU A CA 1
ATOM 741 C C . LEU A 1 92 ? 2.332 4.090 14.381 1.00 94.69 92 LEU A C 1
ATOM 743 O O . LEU A 1 92 ? 1.926 3.476 15.368 1.00 94.69 92 LEU A O 1
ATOM 747 N N . ASP A 1 93 ? 1.704 5.156 13.886 1.00 89.88 93 ASP A N 1
ATOM 748 C CA . ASP A 1 93 ? 0.530 5.762 14.524 1.00 89.88 93 ASP A CA 1
ATOM 749 C C . ASP A 1 93 ? -0.638 4.774 14.619 1.00 89.88 93 ASP A C 1
ATOM 751 O O . ASP A 1 93 ? -1.230 4.577 15.685 1.00 89.88 93 ASP A O 1
ATOM 755 N N . VAL A 1 94 ? -0.947 4.080 13.519 1.00 90.06 94 VAL A N 1
ATOM 756 C CA . VAL A 1 94 ? -2.015 3.070 13.490 1.00 90.06 94 VAL A CA 1
ATOM 757 C C . VAL A 1 94 ? -1.685 1.896 14.410 1.00 90.06 94 VAL A C 1
ATOM 759 O O . VAL A 1 94 ? -2.576 1.376 15.088 1.00 90.06 94 VAL A O 1
ATOM 762 N N . SER A 1 95 ? -0.426 1.463 14.451 1.00 91.56 95 SER A N 1
ATOM 763 C CA . SER A 1 95 ? 0.010 0.364 15.316 1.00 91.56 95 SER A CA 1
ATOM 764 C C . SER A 1 95 ? -0.101 0.738 16.789 1.00 91.56 95 SER A C 1
ATOM 766 O O . SER A 1 95 ? -0.623 -0.054 17.575 1.00 91.56 95 SER A O 1
ATOM 768 N N . LEU A 1 96 ? 0.294 1.958 17.158 1.00 90.94 96 LEU A N 1
ATOM 769 C CA . LEU A 1 96 ? 0.154 2.471 18.517 1.00 90.94 96 LEU A CA 1
ATOM 770 C C . LEU A 1 96 ? -1.320 2.601 18.914 1.00 90.94 96 LEU A C 1
ATOM 772 O O . LEU A 1 96 ? -1.700 2.161 19.997 1.00 90.94 96 LEU A O 1
ATOM 776 N N . ALA A 1 97 ? -2.176 3.107 18.024 1.00 86.00 97 ALA A N 1
ATOM 777 C CA . ALA A 1 97 ? -3.613 3.195 18.274 1.00 86.00 97 ALA A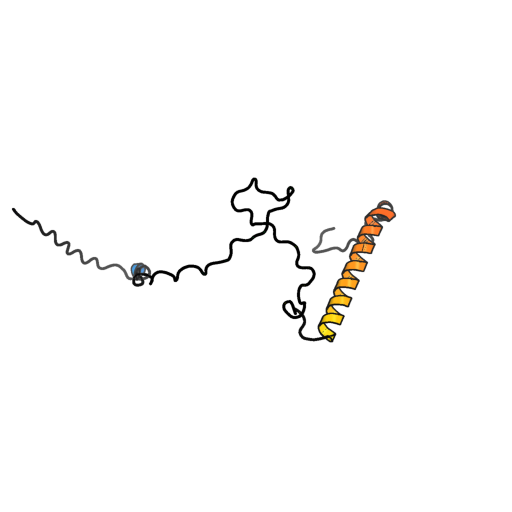 CA 1
ATOM 778 C C . ALA A 1 97 ? -4.267 1.809 18.435 1.00 86.00 97 ALA A C 1
ATOM 780 O O . ALA A 1 97 ? -5.153 1.630 19.275 1.00 86.00 97 ALA A O 1
ATOM 781 N N . LYS A 1 98 ? -3.840 0.810 17.650 1.00 86.88 98 LYS A N 1
ATOM 782 C CA . LYS A 1 98 ? -4.286 -0.588 17.799 1.00 86.88 98 LYS A CA 1
ATOM 783 C C . LYS A 1 98 ? -3.821 -1.181 19.123 1.00 86.88 98 LYS A C 1
ATOM 785 O O . LYS A 1 98 ? -4.632 -1.774 19.832 1.00 86.88 98 LYS A O 1
ATOM 790 N N . LEU A 1 99 ? -2.549 -0.990 19.469 1.00 89.62 99 LEU A N 1
ATOM 791 C CA . LEU A 1 99 ? -1.986 -1.463 20.728 1.00 89.62 99 LEU A CA 1
ATOM 792 C C . LEU A 1 99 ? -2.697 -0.814 21.918 1.00 89.62 99 LEU A C 1
ATOM 794 O O . LEU A 1 99 ? -3.063 -1.516 22.858 1.00 89.62 99 LEU A O 1
ATOM 798 N N . TRP A 1 100 ? -2.970 0.492 21.853 1.00 86.19 100 TRP A N 1
ATOM 799 C CA . TRP A 1 100 ? -3.742 1.198 22.870 1.00 86.19 100 TRP A CA 1
ATOM 800 C C . TRP A 1 100 ? -5.135 0.600 23.024 1.00 86.19 100 TRP A C 1
ATOM 802 O O . TRP A 1 100 ? -5.503 0.228 24.130 1.00 86.19 100 TRP A O 1
ATOM 812 N N . ARG A 1 101 ? -5.893 0.419 21.936 1.00 82.06 101 ARG A N 1
ATOM 813 C CA . ARG A 1 101 ? -7.230 -0.200 22.004 1.00 82.06 101 ARG A CA 1
ATOM 814 C C . ARG A 1 101 ? -7.202 -1.619 22.581 1.00 82.06 101 ARG A C 1
ATOM 816 O O . ARG 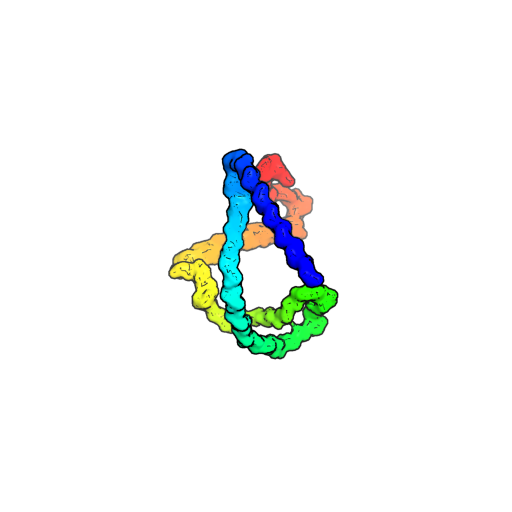A 1 101 ? -8.129 -1.987 23.293 1.00 82.06 101 ARG A O 1
ATOM 823 N N . ALA A 1 102 ? -6.151 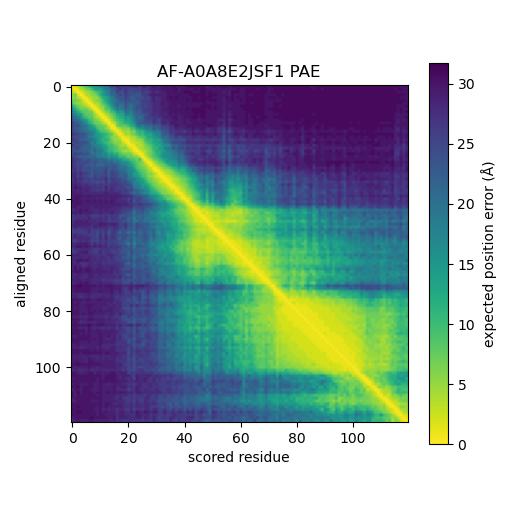-2.391 22.309 1.00 83.88 102 ALA A N 1
ATOM 824 C CA . ALA A 1 102 ? -5.996 -3.745 22.838 1.00 83.88 102 ALA A CA 1
ATOM 825 C C . ALA A 1 102 ? -5.582 -3.788 24.322 1.00 83.88 102 ALA A C 1
ATOM 827 O O . ALA A 1 102 ? -5.905 -4.753 25.009 1.00 83.88 102 ALA A O 1
ATOM 828 N N . THR A 1 103 ? -4.868 -2.770 24.817 1.00 83.50 103 THR A N 1
ATOM 829 C CA . THR A 1 103 ? -4.276 -2.760 26.170 1.00 83.50 103 THR A CA 1
ATOM 830 C C . THR A 1 103 ? -4.903 -1.711 27.096 1.00 83.50 103 THR A C 1
ATOM 832 O O . THR A 1 103 ? -5.508 -2.058 28.107 1.00 83.50 103 THR A O 1
ATOM 835 N N . GLY A 1 104 ? -4.774 -0.427 26.755 1.00 71.50 104 GLY A N 1
ATOM 836 C CA . GLY A 1 104 ? -5.178 0.728 27.565 1.00 71.50 104 GLY A CA 1
ATOM 837 C C . GLY A 1 104 ? -6.559 1.317 27.251 1.00 71.50 104 GLY A C 1
ATOM 838 O O . GLY A 1 104 ? -7.044 2.162 28.003 1.00 71.50 104 GLY A O 1
ATOM 839 N N . GLY A 1 105 ? -7.225 0.867 26.181 1.00 66.56 105 GLY A N 1
ATOM 840 C CA . GLY A 1 105 ? -8.510 1.404 25.713 1.00 66.56 105 GLY A CA 1
ATOM 841 C C . GLY A 1 105 ? -9.611 1.339 26.771 1.00 66.56 105 GLY A C 1
ATOM 842 O O . GLY A 1 105 ? -10.362 2.294 26.945 1.00 66.56 105 GLY A O 1
ATOM 843 N N . ARG A 1 106 ? -9.599 0.291 27.608 1.00 64.06 106 ARG A N 1
ATOM 844 C CA . ARG A 1 106 ? -10.558 0.110 28.710 1.00 64.06 106 ARG A CA 1
ATOM 845 C C . ARG A 1 106 ? -10.554 1.256 29.734 1.00 64.06 106 ARG A C 1
ATOM 847 O O . ARG A 1 106 ? -11.550 1.437 30.426 1.00 64.06 106 ARG A O 1
ATOM 854 N N . PHE A 1 107 ? -9.463 2.021 29.833 1.00 70.19 107 PHE A N 1
ATOM 855 C CA . PHE A 1 107 ? -9.354 3.173 30.733 1.00 70.19 107 PHE A CA 1
ATOM 856 C C . PHE A 1 107 ? -9.680 4.504 30.045 1.00 70.19 107 PHE A C 1
ATOM 858 O O . PHE A 1 107 ? -10.185 5.415 30.699 1.00 70.19 107 PHE A O 1
ATOM 865 N N . ASN A 1 108 ? -9.410 4.639 28.741 1.00 67.69 108 ASN A N 1
ATOM 866 C CA . ASN A 1 108 ? -9.793 5.820 27.969 1.00 67.69 108 ASN A CA 1
ATOM 867 C C . ASN A 1 108 ? -9.839 5.531 26.456 1.00 67.69 108 ASN A C 1
ATOM 869 O O . ASN A 1 108 ? -8.817 5.530 25.763 1.00 67.69 108 ASN A O 1
ATOM 873 N N . ASP A 1 109 ? -11.053 5.368 25.931 1.00 70.06 109 ASP A N 1
ATOM 874 C CA . ASP A 1 109 ? -11.313 5.092 24.513 1.00 70.06 109 ASP A CA 1
ATOM 875 C C . ASP A 1 109 ? -11.232 6.324 23.596 1.00 70.06 109 ASP A C 1
ATOM 877 O O . ASP A 1 109 ? -11.397 6.193 22.379 1.00 70.06 109 ASP A O 1
ATOM 881 N N . LYS A 1 110 ? -11.013 7.527 24.147 1.00 70.31 110 LYS A N 1
ATOM 882 C CA . LYS A 1 110 ? -11.096 8.795 23.398 1.00 70.31 110 LYS A CA 1
ATOM 883 C C . LYS A 1 110 ? -9.748 9.333 22.913 1.00 70.31 110 LYS A C 1
ATOM 885 O O . LYS A 1 110 ? -9.742 10.169 22.021 1.00 70.31 110 LYS A O 1
ATOM 890 N N . ILE A 1 111 ? -8.622 8.850 23.444 1.00 71.75 111 ILE A N 1
ATOM 891 C CA . ILE A 1 111 ? -7.278 9.401 23.152 1.00 71.75 111 ILE A CA 1
ATOM 892 C C . ILE A 1 111 ? -6.908 9.311 21.662 1.00 71.75 111 ILE A C 1
ATOM 894 O O . ILE A 1 111 ? -6.295 10.228 21.131 1.00 71.75 111 ILE A O 1
ATOM 898 N N . PHE A 1 112 ? -7.327 8.245 20.976 1.00 69.44 112 PHE A N 1
ATOM 899 C CA . PHE A 1 112 ? -7.067 8.032 19.544 1.00 69.44 112 PHE A CA 1
ATOM 900 C C . PHE A 1 112 ? -8.345 8.106 18.689 1.00 69.44 112 PHE A C 1
ATOM 902 O O . PHE A 1 112 ? -8.437 7.461 17.639 1.00 69.44 112 PHE A O 1
ATOM 909 N N . ARG A 1 113 ? -9.372 8.830 19.156 1.00 70.88 113 ARG A N 1
ATOM 910 C CA . ARG A 1 113 ? -10.562 9.148 18.353 1.00 70.88 113 ARG A CA 1
ATOM 911 C C . ARG A 1 113 ? -10.470 10.593 17.888 1.00 70.88 113 ARG A C 1
ATOM 913 O O . ARG A 1 113 ? -10.410 11.508 18.702 1.00 70.88 113 ARG A O 1
ATOM 920 N N . TYR A 1 114 ? -10.504 10.782 16.577 1.00 73.31 114 TYR A N 1
ATOM 921 C CA . TYR A 1 114 ? -10.571 12.096 15.953 1.00 73.31 114 TYR A CA 1
ATOM 922 C C . TYR A 1 114 ? -11.952 12.258 15.335 1.00 73.31 114 TYR A C 1
ATOM 924 O O . TYR A 1 114 ? -12.457 11.338 14.696 1.00 73.31 114 TYR A O 1
ATOM 932 N N . LYS A 1 115 ? -12.565 13.422 15.541 1.00 71.88 115 LYS A N 1
ATOM 933 C CA . LYS A 1 115 ? -13.884 13.735 14.999 1.00 71.88 115 LYS A CA 1
ATOM 934 C C . LYS A 1 115 ? -13.753 13.970 13.496 1.00 71.88 115 LYS A C 1
ATOM 936 O O . LYS A 1 115 ? -13.290 15.030 13.077 1.00 71.88 115 LYS A O 1
ATOM 941 N N . VAL A 1 116 ? -14.138 12.988 12.691 1.00 68.06 116 VAL A N 1
ATOM 942 C CA . VAL A 1 116 ? -14.162 13.116 11.230 1.00 68.06 116 VAL A CA 1
ATOM 943 C C . VAL A 1 116 ? -15.599 13.427 10.824 1.00 68.06 116 VAL A C 1
ATOM 945 O O . VAL A 1 116 ? -16.502 12.644 11.082 1.00 68.06 116 VAL A O 1
ATOM 948 N N . GLY A 1 117 ? -15.835 14.605 10.244 1.00 71.00 117 GLY A N 1
ATOM 949 C CA . GLY A 1 117 ? -17.137 14.946 9.655 1.00 71.00 117 GLY A CA 1
ATOM 950 C C . GLY A 1 117 ? -18.275 15.306 10.619 1.00 71.00 117 GLY A C 1
ATOM 951 O O . GLY A 1 117 ? -19.383 15.524 10.154 1.00 71.00 117 GLY A O 1
ATOM 952 N N . GLY A 1 118 ? -18.041 15.433 11.931 1.00 70.06 118 GLY A N 1
ATOM 953 C CA . GLY A 1 118 ? -19.120 15.775 12.876 1.00 70.06 118 GLY A CA 1
ATOM 954 C C . GLY A 1 118 ? -19.474 14.663 13.864 1.00 70.06 118 GLY A C 1
ATOM 955 O O . GLY A 1 118 ? -20.104 14.936 14.887 1.00 70.06 118 GLY A O 1
ATOM 956 N N . GLU A 1 119 ? -19.003 13.452 13.593 1.00 58.59 119 GLU A N 1
ATOM 957 C CA . GLU A 1 119 ? -19.442 12.203 14.218 1.00 58.59 119 GLU A CA 1
ATOM 958 C C . GLU A 1 119 ? -18.262 11.528 14.946 1.00 58.59 119 GLU A C 1
ATOM 960 O O . GLU A 1 119 ? -17.099 11.860 14.684 1.00 58.59 119 GLU A O 1
ATOM 965 N N . TRP A 1 120 ? -18.555 10.656 15.918 1.00 57.84 120 TRP A N 1
ATOM 966 C CA . TRP A 1 120 ? -17.577 10.065 16.852 1.00 57.84 120 TRP A CA 1
ATOM 967 C C . TRP A 1 120 ? -17.272 8.593 16.589 1.00 57.84 120 TRP A C 1
ATOM 969 O O . TRP A 1 120 ? -18.201 7.867 16.183 1.00 57.84 120 TRP A O 1
#

Radius of gyration: 32.72 Å; Cα contacts (8 Å, |Δi|>4): 24; chains: 1; bounding box: 61×44×94 Å

pLDDT: mean 74.48, std 13.36, range [42.38, 95.5]